Protein AF-B2RJ09-F1 (afdb_monomer_lite)

Structure (mmCIF, N/CA/C/O backbone):
data_AF-B2RJ09-F1
#
_entry.id   AF-B2RJ09-F1
#
loop_
_atom_site.group_PDB
_atom_site.id
_atom_site.type_symbol
_atom_site.label_atom_id
_atom_site.label_alt_id
_atom_site.label_comp_id
_atom_site.label_asym_id
_atom_site.label_entity_id
_atom_site.label_seq_id
_atom_site.pdbx_PDB_ins_code
_atom_site.Cartn_x
_atom_site.Cartn_y
_atom_site.Cartn_z
_atom_site.occupancy
_atom_site.B_iso_or_equiv
_atom_site.auth_seq_id
_atom_site.auth_comp_id
_atom_site.auth_asym_id
_atom_site.auth_atom_id
_atom_site.pdbx_PDB_model_num
ATOM 1 N N . MET A 1 1 ? 16.271 26.423 -8.986 1.00 43.81 1 MET A N 1
ATOM 2 C CA . MET A 1 1 ? 14.894 25.937 -8.777 1.00 43.81 1 MET A CA 1
ATOM 3 C C . MET A 1 1 ? 15.012 24.755 -7.843 1.00 43.81 1 MET A C 1
ATOM 5 O O . MET A 1 1 ? 15.604 23.763 -8.247 1.00 43.81 1 MET A O 1
ATOM 9 N N . GLU A 1 2 ? 14.592 24.895 -6.586 1.00 52.06 2 GLU A N 1
ATOM 10 C CA . GLU A 1 2 ? 14.447 23.724 -5.718 1.00 52.06 2 GLU A CA 1
ATOM 11 C C . GLU A 1 2 ? 13.344 22.857 -6.312 1.00 52.06 2 GLU A C 1
ATOM 13 O O . GLU A 1 2 ? 12.200 23.289 -6.443 1.00 52.06 2 GLU A O 1
ATOM 18 N N . ASN A 1 3 ? 13.717 21.661 -6.752 1.00 57.09 3 ASN A N 1
ATOM 19 C CA . ASN A 1 3 ? 12.775 20.676 -7.243 1.00 57.09 3 ASN A CA 1
ATOM 20 C C . ASN A 1 3 ? 12.223 19.946 -6.011 1.00 57.09 3 ASN A C 1
ATOM 22 O O . ASN A 1 3 ? 12.620 18.822 -5.722 1.00 57.09 3 ASN A O 1
ATOM 26 N N . ASN A 1 4 ? 11.377 20.632 -5.236 1.00 56.16 4 ASN A N 1
ATOM 27 C CA . ASN A 1 4 ? 10.609 20.024 -4.149 1.00 56.16 4 ASN A CA 1
ATOM 28 C C . ASN A 1 4 ? 9.491 19.190 -4.787 1.00 56.16 4 ASN A C 1
ATOM 30 O O . ASN A 1 4 ? 8.327 19.580 -4.797 1.00 56.16 4 ASN A O 1
ATOM 34 N N . ALA A 1 5 ? 9.868 18.090 -5.438 1.00 63.53 5 ALA A N 1
ATOM 35 C CA . ALA A 1 5 ? 8.909 17.075 -5.820 1.00 63.53 5 ALA A CA 1
ATOM 36 C C . ALA A 1 5 ? 8.456 16.428 -4.514 1.00 63.53 5 ALA A C 1
ATOM 38 O O . ALA A 1 5 ? 9.175 15.607 -3.952 1.00 63.53 5 ALA A O 1
ATOM 39 N N . ASP A 1 6 ? 7.315 16.871 -3.992 1.00 72.69 6 ASP A N 1
ATOM 40 C CA . ASP A 1 6 ? 6.692 16.222 -2.848 1.00 72.69 6 ASP A CA 1
ATOM 41 C C . ASP A 1 6 ? 6.564 14.722 -3.161 1.00 72.69 6 ASP A C 1
ATOM 43 O O . ASP A 1 6 ? 5.940 14.325 -4.152 1.00 72.69 6 ASP A O 1
ATOM 47 N N . SER A 1 7 ? 7.202 13.880 -2.348 1.00 78.69 7 SER A N 1
ATOM 48 C CA . SER A 1 7 ? 7.076 12.429 -2.460 1.00 78.69 7 SER A CA 1
ATOM 49 C C . SER A 1 7 ? 5.704 12.025 -1.917 1.00 78.69 7 SER A C 1
ATOM 51 O O . SER A 1 7 ? 5.439 12.113 -0.719 1.00 78.69 7 SER A O 1
ATOM 53 N N . TYR A 1 8 ? 4.812 11.599 -2.812 1.00 84.00 8 TYR A N 1
ATOM 54 C CA . TYR A 1 8 ? 3.479 11.113 -2.460 1.00 84.00 8 TYR A CA 1
ATOM 55 C C . TYR A 1 8 ? 3.438 9.586 -2.421 1.00 84.00 8 TYR A C 1
ATOM 57 O O . TYR A 1 8 ? 4.019 8.909 -3.269 1.00 84.00 8 TYR A O 1
ATOM 65 N N . VAL A 1 9 ? 2.665 9.050 -1.476 1.00 87.75 9 VAL A N 1
ATOM 66 C CA . VAL A 1 9 ? 2.390 7.616 -1.343 1.00 87.75 9 VAL A CA 1
ATOM 67 C C . VAL A 1 9 ? 0.900 7.378 -1.558 1.00 87.75 9 VAL A C 1
ATOM 69 O O . VAL A 1 9 ? 0.067 7.997 -0.899 1.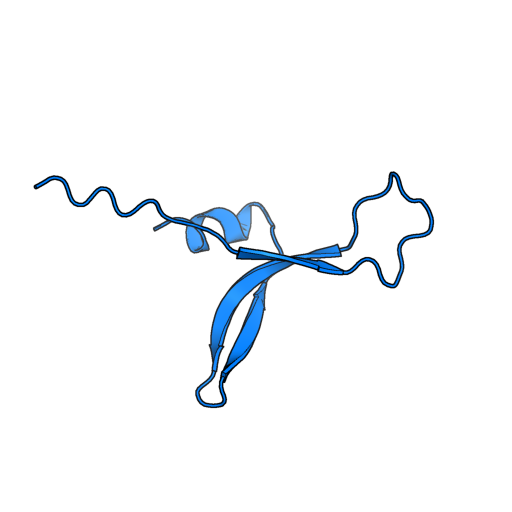00 87.75 9 VAL A O 1
ATOM 72 N N . LEU A 1 10 ? 0.557 6.471 -2.474 1.00 91.38 10 LEU A N 1
ATOM 73 C CA . LEU A 1 10 ? -0.825 6.048 -2.697 1.00 91.38 10 LEU A CA 1
ATOM 74 C C . LEU A 1 10 ? -1.146 4.841 -1.811 1.00 91.38 10 LEU A C 1
ATOM 76 O O . LEU A 1 10 ? -0.460 3.818 -1.870 1.00 91.38 10 LEU A O 1
ATOM 80 N N . VAL A 1 11 ? -2.210 4.958 -1.016 1.00 92.69 11 VAL A N 1
ATOM 81 C CA . VAL A 1 11 ? -2.704 3.910 -0.115 1.00 92.69 11 VAL A CA 1
ATOM 82 C C . VAL A 1 11 ? -4.091 3.474 -0.574 1.00 92.69 11 VAL A C 1
ATOM 84 O O . VAL A 1 11 ? -4.944 4.313 -0.859 1.00 92.69 11 VAL A O 1
ATOM 87 N N . LEU A 1 12 ? -4.312 2.164 -0.648 1.00 94.19 12 LEU A N 1
ATOM 88 C CA . LEU A 1 12 ? -5.606 1.558 -0.943 1.00 94.19 12 LEU A CA 1
ATOM 89 C C . LEU A 1 12 ? -6.158 0.912 0.327 1.00 94.19 12 LEU A C 1
ATOM 91 O O . LEU A 1 12 ? -5.454 0.145 0.985 1.00 94.19 12 LEU A O 1
ATOM 95 N N . GLU A 1 13 ? -7.417 1.203 0.642 1.00 94.44 13 GLU A N 1
ATOM 96 C CA . GLU A 1 13 ? -8.150 0.596 1.752 1.00 94.44 13 GLU A CA 1
ATOM 97 C C . GLU A 1 13 ? -9.188 -0.395 1.213 1.00 94.44 13 GLU A C 1
ATOM 99 O O . GLU A 1 13 ? -10.101 -0.018 0.475 1.00 94.44 13 GLU A O 1
ATOM 104 N N . ASP A 1 14 ? -9.076 -1.662 1.609 1.00 94.12 14 ASP A N 1
ATOM 105 C CA . ASP A 1 14 ? -10.106 -2.672 1.373 1.00 94.12 14 ASP A CA 1
ATOM 106 C C . ASP A 1 14 ? -11.048 -2.755 2.581 1.00 94.12 14 ASP A C 1
ATOM 108 O O . ASP A 1 14 ? -10.693 -3.261 3.650 1.00 94.12 14 ASP A O 1
ATOM 112 N N . ARG A 1 15 ? -12.280 -2.269 2.391 1.00 95.12 15 ARG A N 1
ATOM 113 C CA . ARG A 1 15 ? -13.350 -2.305 3.399 1.00 95.12 15 ARG A CA 1
ATOM 114 C C . ARG A 1 15 ? -14.340 -3.458 3.213 1.00 95.12 15 ARG A C 1
ATOM 116 O O . ARG A 1 15 ? -15.326 -3.520 3.942 1.00 95.12 15 ARG A O 1
ATOM 123 N N . SER A 1 16 ? -14.108 -4.383 2.279 1.00 94.56 16 SER A N 1
ATOM 124 C CA . SER A 1 16 ? -15.052 -5.468 1.950 1.00 94.56 16 SER A CA 1
ATOM 125 C C . SER A 1 16 ? -15.392 -6.391 3.129 1.00 94.56 16 SER A C 1
ATOM 127 O O . SER A 1 16 ? -16.436 -7.041 3.121 1.00 94.56 16 SER A O 1
ATOM 129 N N . ARG A 1 17 ? -14.523 -6.440 4.147 1.00 89.06 17 ARG A N 1
ATOM 130 C CA . ARG A 1 17 ? -14.664 -7.278 5.351 1.00 89.06 17 ARG A CA 1
ATOM 131 C C . ARG A 1 17 ? -14.912 -6.489 6.638 1.00 89.06 17 ARG A C 1
ATOM 133 O O . ARG A 1 17 ? -14.950 -7.087 7.710 1.00 89.06 17 ARG A O 1
ATOM 140 N N . VAL A 1 18 ? -15.048 -5.169 6.543 1.00 95.19 18 VAL A N 1
ATOM 141 C CA . VAL A 1 18 ? -15.219 -4.294 7.707 1.00 95.19 18 VAL A CA 1
ATOM 142 C C . VAL A 1 18 ? -16.643 -4.423 8.247 1.00 95.19 18 VAL A C 1
ATOM 144 O O . VAL A 1 18 ? -17.606 -4.355 7.483 1.00 95.19 18 VAL A O 1
ATOM 147 N N . GLN A 1 19 ? -16.784 -4.597 9.563 1.00 93.06 19 GLN A N 1
ATOM 148 C CA . GLN A 1 19 ? -18.089 -4.828 10.203 1.00 93.06 19 GLN A CA 1
ATOM 149 C C . GLN A 1 19 ? -18.695 -3.549 10.796 1.00 93.06 19 GLN A C 1
ATOM 151 O O . GLN A 1 19 ? -19.899 -3.498 11.049 1.00 93.06 19 GLN A O 1
ATOM 156 N N . SER A 1 20 ? -17.880 -2.507 10.995 1.00 93.00 20 SER A N 1
ATOM 157 C CA . SER A 1 20 ? -18.306 -1.219 11.548 1.00 93.00 20 SER A CA 1
ATOM 158 C C . SER A 1 20 ? -17.825 -0.035 10.701 1.00 93.00 20 SER A C 1
ATOM 160 O O . SER A 1 20 ? -16.670 -0.011 10.279 1.00 93.00 20 SER A O 1
ATOM 162 N N . PRO A 1 21 ? -18.634 1.024 10.521 1.00 85.81 21 PRO A N 1
ATOM 163 C CA . PRO A 1 21 ? -18.193 2.257 9.865 1.00 85.81 21 PRO A CA 1
ATOM 164 C C . PRO A 1 21 ? -16.961 2.908 10.512 1.00 85.81 21 PRO A C 1
ATOM 166 O O . PRO A 1 21 ? -16.219 3.609 9.831 1.00 85.81 21 PRO A O 1
ATOM 169 N N . THR A 1 22 ? -16.730 2.674 11.806 1.00 91.44 22 THR A N 1
ATOM 170 C CA . THR A 1 22 ? -15.617 3.266 12.567 1.00 91.44 22 THR A CA 1
ATOM 171 C C . THR A 1 22 ? -14.321 2.462 12.496 1.00 91.44 22 THR A C 1
ATOM 173 O O . THR A 1 22 ? -13.291 2.928 12.972 1.00 91.44 22 THR A O 1
ATOM 176 N N . GLU A 1 23 ? -14.369 1.243 11.965 1.00 93.69 23 GLU A N 1
ATOM 177 C CA . GLU A 1 23 ? -13.203 0.380 11.807 1.00 93.69 23 GLU A CA 1
ATOM 178 C C . GLU A 1 23 ? -12.490 0.709 10.485 1.00 93.69 23 GLU A C 1
ATOM 180 O O . GLU A 1 23 ? -13.127 1.021 9.469 1.00 93.69 23 GLU A O 1
ATOM 185 N N . ALA A 1 24 ? -11.158 0.688 10.515 1.00 89.81 24 ALA A N 1
ATOM 186 C CA . ALA A 1 24 ? -10.338 0.828 9.320 1.00 89.81 24 ALA A CA 1
ATOM 187 C C . ALA A 1 24 ? -10.300 -0.501 8.555 1.00 89.81 24 ALA A C 1
ATO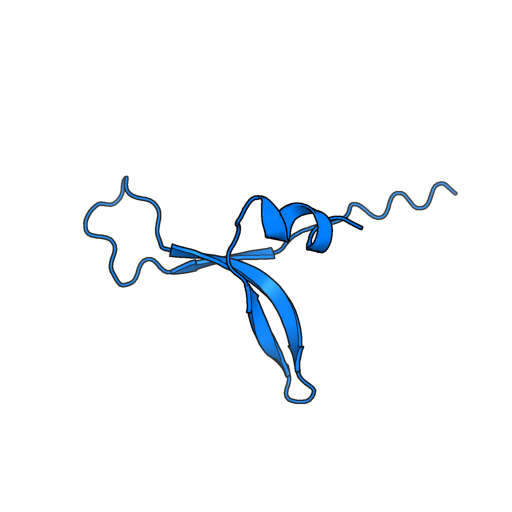M 189 O O . ALA A 1 24 ? -10.202 -1.571 9.155 1.00 89.81 24 ALA A O 1
ATOM 190 N N . GLY A 1 25 ? -10.367 -0.430 7.229 1.00 93.38 25 GLY A N 1
ATOM 191 C CA . GLY A 1 25 ? -10.159 -1.575 6.354 1.00 93.38 25 GLY A CA 1
ATOM 192 C C . GLY A 1 25 ? -8.702 -2.026 6.298 1.00 93.38 25 GLY A C 1
ATOM 193 O O . GLY A 1 25 ? -7.808 -1.447 6.917 1.00 93.38 25 GLY A O 1
ATOM 194 N N . HIS A 1 26 ? -8.453 -3.075 5.519 1.00 94.25 26 HIS A N 1
ATOM 195 C CA . HIS A 1 26 ? -7.090 -3.528 5.276 1.00 94.25 26 HIS A CA 1
ATOM 196 C C . HIS A 1 26 ? -6.375 -2.525 4.364 1.00 94.25 26 HIS A C 1
ATOM 198 O O . HIS A 1 26 ? -6.807 -2.285 3.237 1.00 94.25 26 HIS A O 1
ATOM 204 N N . LEU A 1 27 ? -5.291 -1.930 4.862 1.00 93.12 27 LEU A N 1
ATOM 205 C CA . LEU A 1 27 ? -4.507 -0.937 4.134 1.00 93.12 27 LEU A CA 1
ATOM 206 C C . LEU A 1 27 ? -3.367 -1.596 3.360 1.00 93.12 27 LEU A C 1
ATOM 208 O O . LEU A 1 27 ? -2.686 -2.483 3.871 1.00 93.12 27 LEU A O 1
ATOM 212 N N . SER A 1 28 ? -3.116 -1.105 2.150 1.00 93.56 28 SER A N 1
ATOM 213 C CA . SER A 1 28 ? -1.980 -1.507 1.319 1.00 93.56 28 SER A CA 1
ATOM 214 C C . SER A 1 28 ? -1.392 -0.306 0.580 1.00 93.56 28 SER A C 1
ATOM 216 O O . SER A 1 28 ? -2.112 0.631 0.236 1.00 93.56 28 SER A O 1
ATOM 218 N N . VAL A 1 29 ? -0.079 -0.310 0.350 1.00 93.06 29 VAL A N 1
ATOM 219 C CA . VAL A 1 29 ? 0.640 0.780 -0.328 1.00 93.06 29 VAL A CA 1
ATOM 220 C C . VAL A 1 29 ? 0.956 0.374 -1.753 1.00 93.06 29 VAL A C 1
ATOM 222 O O . VAL A 1 29 ? 1.479 -0.716 -1.983 1.00 93.0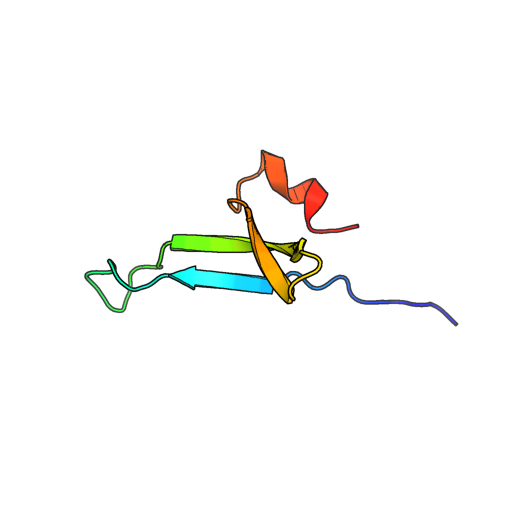6 29 VAL A O 1
ATOM 225 N N . VAL A 1 30 ? 0.683 1.256 -2.710 1.00 91.50 30 VAL A N 1
ATOM 226 C CA . VAL A 1 30 ? 1.069 1.052 -4.108 1.00 91.50 30 VAL A CA 1
ATOM 227 C C . VAL A 1 30 ? 2.587 1.136 -4.238 1.00 91.50 30 VAL A C 1
ATOM 229 O O . VAL A 1 30 ? 3.182 2.171 -3.954 1.00 91.50 30 VAL A O 1
ATOM 232 N N . SER A 1 31 ? 3.213 0.049 -4.689 1.00 89.56 31 SER A N 1
ATOM 233 C CA . SER A 1 31 ? 4.674 -0.045 -4.814 1.00 89.56 31 SER A CA 1
ATOM 234 C C . SER A 1 31 ? 5.166 0.073 -6.253 1.00 89.56 31 SER A C 1
ATOM 236 O O . SER A 1 31 ? 6.276 0.543 -6.494 1.00 89.56 31 SER A O 1
ATOM 23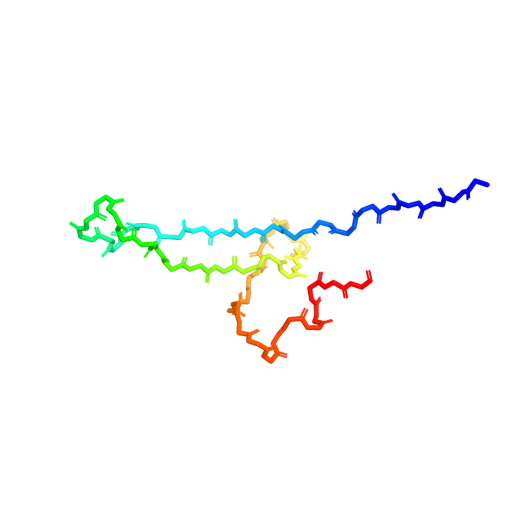8 N N . SER A 1 32 ? 4.374 -0.392 -7.222 1.00 89.88 32 SER A N 1
ATOM 239 C CA . SER A 1 32 ? 4.732 -0.382 -8.645 1.00 89.88 32 SER A CA 1
ATOM 240 C C . SER A 1 32 ? 3.525 -0.696 -9.530 1.00 89.88 32 SER A C 1
ATOM 242 O O . SER A 1 32 ? 2.436 -1.016 -9.048 1.00 89.88 32 SER A O 1
ATOM 244 N N . MET A 1 33 ? 3.737 -0.630 -10.841 1.00 91.69 33 MET A N 1
ATOM 245 C CA . MET A 1 33 ? 2.797 -1.067 -11.865 1.00 91.69 33 MET A CA 1
ATOM 246 C C . MET A 1 33 ? 3.512 -2.057 -12.787 1.00 91.69 33 MET A C 1
ATOM 248 O O . MET A 1 33 ? 4.692 -1.868 -13.088 1.00 91.69 33 MET A O 1
ATOM 252 N N . ASP A 1 34 ? 2.840 -3.135 -13.184 1.00 91.94 34 ASP A N 1
ATOM 253 C CA . ASP A 1 34 ? 3.378 -4.054 -14.189 1.00 91.94 34 ASP A CA 1
ATOM 254 C C . ASP A 1 34 ? 3.222 -3.507 -15.621 1.00 91.94 34 ASP A C 1
ATOM 256 O O . ASP A 1 34 ? 2.562 -2.495 -15.854 1.00 91.94 34 ASP A O 1
ATOM 260 N N . GLU A 1 35 ? 3.825 -4.187 -16.599 1.00 95.25 35 GLU A N 1
ATOM 261 C CA . GLU A 1 35 ? 3.786 -3.787 -18.017 1.00 95.25 35 GLU A CA 1
ATOM 262 C C . GLU A 1 35 ? 2.37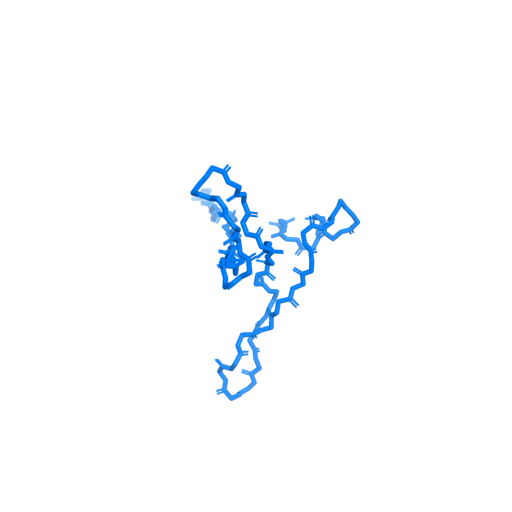1 -3.793 -18.617 1.00 95.25 35 GLU A C 1
ATOM 264 O O . GLU A 1 35 ? 2.121 -3.152 -19.635 1.00 95.25 35 GLU A O 1
ATOM 269 N N . ALA A 1 36 ? 1.431 -4.496 -17.983 1.00 95.94 36 ALA A N 1
ATOM 270 C CA . ALA A 1 36 ? 0.034 -4.544 -18.389 1.00 95.94 36 ALA A CA 1
ATOM 271 C C . ALA A 1 36 ? -0.826 -3.477 -17.682 1.00 95.94 36 ALA A C 1
ATOM 273 O O . ALA A 1 36 ? -2.045 -3.463 -17.862 1.00 95.94 36 ALA A O 1
ATOM 274 N N . GLY A 1 37 ? -0.219 -2.604 -16.873 1.00 92.25 37 GLY A N 1
ATOM 275 C CA . GLY A 1 37 ? -0.906 -1.538 -16.151 1.00 92.25 37 GLY A CA 1
ATOM 276 C C . GLY A 1 37 ? -1.539 -1.969 -14.824 1.00 92.25 37 GLY A C 1
ATOM 277 O O . GLY A 1 37 ? -2.315 -1.207 -14.246 1.00 92.25 37 GLY A O 1
ATOM 278 N N . ARG A 1 38 ? -1.254 -3.177 -14.318 1.00 93.56 38 ARG A N 1
ATOM 279 C CA . ARG A 1 38 ? -1.799 -3.635 -13.031 1.00 93.56 38 ARG A CA 1
ATOM 280 C C . ARG A 1 38 ? -0.961 -3.112 -11.880 1.00 93.56 38 ARG A C 1
ATOM 282 O O . ARG A 1 38 ? 0.263 -3.233 -11.864 1.00 93.56 38 ARG A O 1
ATOM 289 N N . VAL A 1 39 ? -1.651 -2.568 -10.888 1.00 92.94 39 VAL A N 1
ATOM 290 C CA . VAL A 1 39 ? -1.042 -2.029 -9.675 1.00 92.94 39 VAL A CA 1
ATOM 291 C C . VAL A 1 39 ? -0.602 -3.172 -8.766 1.00 92.94 39 VAL A C 1
ATOM 293 O O . VAL A 1 39 ? -1.379 -4.083 -8.479 1.00 92.94 39 VAL A O 1
ATOM 296 N N . LYS A 1 40 ? 0.641 -3.106 -8.291 1.00 92.69 40 LYS A N 1
ATOM 297 C CA . LYS A 1 40 ? 1.149 -3.963 -7.220 1.00 92.69 40 LYS A CA 1
ATOM 298 C C . LYS A 1 40 ? 1.112 -3.199 -5.909 1.00 92.69 40 LYS A C 1
ATOM 300 O O . LYS A 1 40 ? 1.465 -2.018 -5.861 1.00 92.69 40 LYS A O 1
ATOM 305 N N . THR A 1 41 ? 0.728 -3.893 -4.849 1.00 93.06 41 THR A N 1
ATOM 306 C CA . THR A 1 41 ? 0.691 -3.337 -3.503 1.00 93.06 41 THR A CA 1
ATOM 307 C C . THR A 1 41 ? 1.570 -4.132 -2.549 1.00 93.06 41 THR A C 1
ATOM 309 O O . THR A 1 41 ? 1.952 -5.269 -2.830 1.00 93.06 41 THR A O 1
ATOM 312 N N . VAL A 1 42 ? 1.932 -3.507 -1.434 1.00 93.00 42 VAL A N 1
ATOM 313 C CA . VAL A 1 42 ? 2.650 -4.129 -0.318 1.00 93.00 42 VAL A CA 1
ATOM 314 C C . VAL A 1 42 ? 2.023 -3.700 1.002 1.00 93.00 42 VAL A C 1
ATOM 316 O O . VAL A 1 42 ? 1.351 -2.669 1.076 1.00 93.00 42 VAL A O 1
ATOM 319 N N . GLU A 1 43 ? 2.237 -4.487 2.052 1.00 92.00 43 GLU A N 1
ATOM 320 C CA . GLU A 1 43 ? 1.719 -4.155 3.378 1.00 92.00 43 GLU A CA 1
ATOM 321 C C . GLU A 1 43 ? 2.422 -2.914 3.964 1.00 92.00 43 GLU A C 1
ATOM 323 O O . GLU A 1 43 ? 3.651 -2.797 3.853 1.00 92.00 43 GLU A O 1
ATOM 328 N N . PRO A 1 44 ? 1.678 -2.002 4.619 1.00 90.50 44 PRO A N 1
ATOM 329 C CA . PRO A 1 44 ? 2.202 -0.789 5.243 1.00 90.50 44 PRO A CA 1
ATOM 330 C C . PRO A 1 44 ? 2.851 -1.099 6.601 1.00 90.50 44 PRO A C 1
ATOM 332 O O . PRO A 1 44 ? 2.435 -0.589 7.638 1.00 90.50 44 PRO A O 1
ATOM 335 N N . THR A 1 45 ? 3.852 -1.973 6.615 1.00 90.00 45 THR A N 1
ATOM 336 C CA . THR A 1 45 ? 4.621 -2.282 7.826 1.00 90.00 45 THR A CA 1
ATOM 337 C C . THR A 1 45 ? 5.763 -1.282 8.013 1.00 90.00 45 THR A C 1
ATOM 339 O O . THR A 1 45 ? 6.249 -0.693 7.045 1.00 90.00 45 THR A O 1
ATOM 342 N N . GLU A 1 46 ? 6.244 -1.120 9.251 1.00 85.31 46 GLU A N 1
ATOM 343 C CA . GLU A 1 46 ? 7.411 -0.270 9.551 1.00 85.31 46 GLU A CA 1
ATOM 344 C C . GLU A 1 46 ? 8.645 -0.686 8.735 1.00 85.31 46 GLU A C 1
ATOM 346 O O . GLU A 1 46 ? 9.375 0.158 8.223 1.00 85.31 46 GLU A O 1
ATOM 351 N N . ALA A 1 47 ? 8.831 -1.994 8.527 1.00 85.94 47 ALA A N 1
ATOM 352 C CA . ALA A 1 47 ? 9.925 -2.537 7.724 1.00 85.94 47 ALA A CA 1
ATOM 353 C C . ALA A 1 47 ? 9.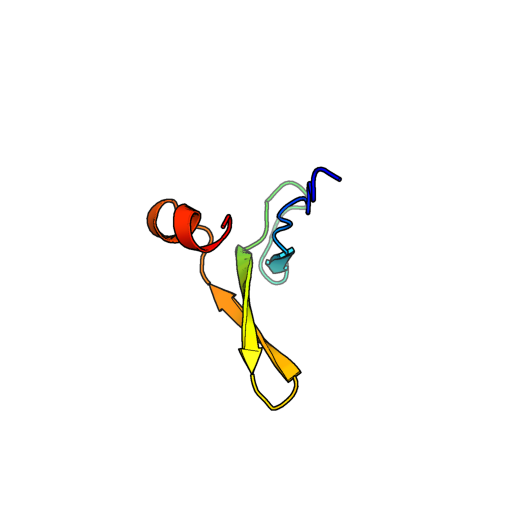878 -2.092 6.249 1.00 85.94 47 ALA A C 1
ATOM 355 O O . ALA A 1 47 ? 10.922 -2.007 5.604 1.00 85.94 47 ALA A O 1
ATOM 356 N N . ASN A 1 48 ? 8.688 -1.791 5.720 1.00 85.00 48 ASN A N 1
ATOM 357 C CA . ASN A 1 48 ? 8.502 -1.349 4.338 1.00 85.00 48 ASN A CA 1
ATOM 358 C C . ASN A 1 48 ? 8.503 0.183 4.193 1.00 85.00 48 ASN A C 1
ATOM 360 O O . ASN A 1 48 ? 8.524 0.684 3.070 1.00 85.00 48 ASN A O 1
ATOM 364 N N . GLN A 1 49 ? 8.522 0.942 5.296 1.00 81.00 49 GLN A N 1
ATOM 365 C CA . GLN A 1 49 ? 8.373 2.401 5.282 1.00 81.00 49 GLN A CA 1
ATOM 366 C C . GLN A 1 49 ? 9.440 3.112 4.435 1.00 81.00 49 GLN A C 1
ATOM 368 O O . GLN A 1 49 ? 9.121 4.004 3.647 1.00 81.00 49 GLN A O 1
ATOM 373 N N . THR A 1 50 ? 10.702 2.693 4.545 1.00 78.56 50 THR A N 1
ATOM 374 C CA . THR A 1 50 ? 11.833 3.242 3.774 1.00 78.56 50 THR A CA 1
ATOM 375 C C . THR A 1 50 ? 11.741 2.969 2.274 1.00 78.56 50 THR A C 1
ATOM 377 O O . THR A 1 50 ? 12.431 3.624 1.498 1.00 78.56 50 THR A O 1
ATOM 380 N N . ALA A 1 51 ? 10.892 2.034 1.835 1.00 77.19 51 ALA A N 1
ATOM 381 C CA . ALA A 1 51 ? 10.646 1.798 0.416 1.00 77.19 51 ALA A CA 1
ATOM 382 C C . ALA A 1 51 ? 9.636 2.793 -0.189 1.00 77.19 51 ALA A C 1
ATOM 384 O O . ALA A 1 51 ? 9.593 2.928 -1.412 1.00 77.19 51 ALA A O 1
ATOM 385 N N . PHE A 1 52 ? 8.836 3.478 0.641 1.00 79.50 52 PHE A N 1
ATOM 386 C CA . PHE A 1 52 ? 7.739 4.348 0.194 1.00 79.50 52 PHE A CA 1
ATOM 387 C C . PHE A 1 52 ? 8.160 5.797 -0.046 1.00 79.50 52 PHE A C 1
ATOM 389 O O . PHE A 1 52 ? 7.600 6.454 -0.917 1.00 79.50 52 PHE A O 1
ATOM 396 N N . MET A 1 53 ? 9.140 6.288 0.713 1.00 70.81 53 MET A N 1
ATOM 397 C CA . MET A 1 53 ? 9.596 7.677 0.673 1.00 70.81 53 MET A CA 1
ATOM 398 C C . MET A 1 53 ? 11.067 7.707 0.257 1.00 70.81 53 MET A C 1
ATOM 400 O O . MET A 1 53 ? 11.943 7.394 1.064 1.00 70.81 53 MET A O 1
ATOM 404 N N . LYS A 1 54 ? 11.313 8.026 -1.017 1.00 65.50 54 LYS A N 1
ATOM 405 C CA . LYS A 1 54 ? 12.651 8.269 -1.573 1.00 65.50 54 LYS A CA 1
ATOM 406 C C . LYS A 1 54 ? 12.938 9.758 -1.661 1.00 65.50 54 LYS A C 1
ATOM 408 O O . LYS A 1 54 ? 11.965 10.518 -1.877 1.00 65.50 54 LYS A O 1
#

Secondary structure (DSSP, 8-state):
----------EEEE-TT--STTS--EEEEEEEE-TTSPEEEE---GGGHHHH--

Organism: Porphyromonas gingivalis (strain ATCC 33277 / DSM 20709 / CIP 103683 / JCM 12257 / NCTC 11834 / 2561) (NCBI:txid431947)

pLDDT: mean 85.84, std 12.12, range [43.81, 95.94]

Foldseek 3Di:
DPPPPPQDKDKDFDCVPPPDPPDTGQIWTFQDADPVGHTDTDHPDPVCVVSRGD

Radius of gyration: 14.29 Å; chains: 1; bounding box: 33×33×31 Å

Sequence (54 aa):
MENNADSYVLVLEDRSRVQSPTEAGHLSVVSSMDEAGRVKTVEPTEANQTAFMK